Protein AF-A0A850R2B0-F1 (afdb_monomer_lite)

Sequence (128 aa):
MKTQNAKLINGYSNGIFVVTRPSEANTVYQDLHVTNSDGSIGASPIRNETGKVLLKGENTFDILTNHDFNKPAMARDNEGEWIQRGHWVEVVDGHTTLNQNWDWDQPLYTYNHNKDLTLKIDDGANLL

Structure (mmCIF, N/CA/C/O backbone):
data_AF-A0A850R2B0-F1
#
_entry.id   AF-A0A850R2B0-F1
#
loop_
_atom_site.group_PDB
_atom_site.id
_atom_site.type_symbol
_atom_site.label_atom_id
_atom_site.label_alt_id
_atom_site.label_comp_id
_atom_site.label_asym_id
_atom_site.label_entity_id
_atom_site.label_seq_id
_atom_site.pdbx_PDB_ins_code
_atom_site.Cartn_x
_atom_site.Cartn_y
_atom_site.Cartn_z
_atom_site.occupancy
_atom_site.B_iso_or_equiv
_atom_site.auth_seq_id
_atom_site.auth_comp_id
_atom_site.auth_asym_id
_atom_site.auth_atom_id
_atom_site.pdbx_PDB_model_num
ATOM 1 N N . MET A 1 1 ? -9.539 10.000 5.226 1.00 88.00 1 MET A N 1
ATOM 2 C CA . MET A 1 1 ? -9.807 9.991 3.764 1.00 88.00 1 MET A CA 1
ATOM 3 C C . MET A 1 1 ? -10.126 8.565 3.333 1.00 88.00 1 MET A C 1
ATOM 5 O O . MET A 1 1 ? -9.540 7.660 3.913 1.00 88.00 1 MET A O 1
ATOM 9 N N . LYS A 1 2 ? -11.032 8.352 2.369 1.00 94.19 2 LYS A N 1
ATOM 10 C CA . LYS A 1 2 ? -11.347 7.021 1.823 1.00 94.19 2 LYS A CA 1
ATOM 11 C C . LYS A 1 2 ? -11.210 7.026 0.299 1.00 94.19 2 LYS A C 1
ATOM 13 O O . LYS A 1 2 ? -11.811 7.883 -0.342 1.00 94.19 2 LYS A O 1
ATOM 18 N N . THR A 1 3 ? -10.488 6.051 -0.242 1.00 95.19 3 THR A N 1
ATOM 19 C CA . THR A 1 3 ? -10.380 5.776 -1.682 1.00 95.19 3 THR A CA 1
ATOM 20 C C . THR A 1 3 ? -10.884 4.361 -1.922 1.00 95.19 3 THR A C 1
ATOM 22 O O . THR A 1 3 ? -10.461 3.447 -1.215 1.00 95.19 3 THR A O 1
ATOM 25 N N . GLN A 1 4 ? -11.823 4.180 -2.856 1.00 97.50 4 GLN A N 1
ATOM 26 C CA . GLN A 1 4 ? -12.486 2.888 -3.033 1.00 97.50 4 GLN A CA 1
ATOM 27 C C . GLN A 1 4 ? -12.839 2.557 -4.486 1.00 97.50 4 GLN A C 1
ATOM 29 O O . GLN A 1 4 ? -13.168 3.476 -5.236 1.00 97.50 4 GLN A O 1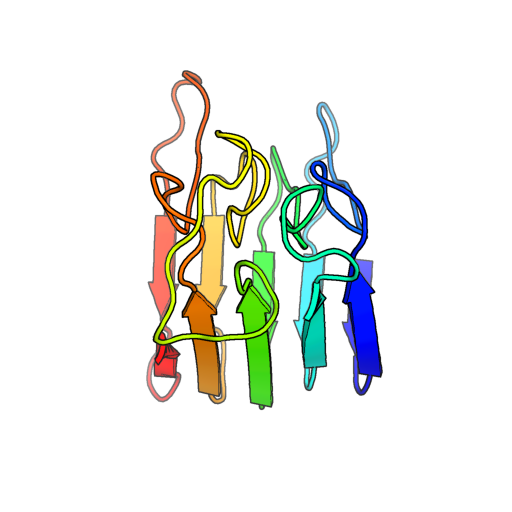
ATOM 34 N N . ASN A 1 5 ? -12.841 1.262 -4.832 1.00 98.19 5 ASN A N 1
ATOM 35 C CA . ASN A 1 5 ? -13.261 0.716 -6.131 1.00 98.19 5 ASN A CA 1
ATOM 36 C C . ASN A 1 5 ? -12.611 1.447 -7.317 1.00 98.19 5 ASN A C 1
ATOM 38 O O . ASN A 1 5 ? -13.291 2.032 -8.166 1.00 98.19 5 ASN A O 1
ATOM 42 N N . ALA A 1 6 ? -11.279 1.489 -7.323 1.00 96.62 6 ALA A N 1
ATOM 43 C CA . ALA A 1 6 ? -10.532 2.289 -8.282 1.00 96.62 6 ALA A CA 1
ATOM 44 C C . ALA A 1 6 ? -9.262 1.592 -8.766 1.00 96.62 6 ALA A C 1
ATOM 46 O O . ALA A 1 6 ? -8.600 0.864 -8.027 1.00 96.62 6 ALA A O 1
ATOM 47 N N . LYS A 1 7 ? -8.903 1.900 -10.015 1.00 96.94 7 LYS A N 1
ATOM 48 C CA . LYS A 1 7 ? -7.579 1.631 -10.569 1.00 96.94 7 LYS A CA 1
ATOM 49 C C . LYS A 1 7 ? -6.778 2.922 -10.577 1.00 96.94 7 LYS A C 1
ATOM 51 O O . LYS A 1 7 ? -7.257 3.923 -11.109 1.00 96.94 7 LYS A O 1
ATOM 56 N N . LEU A 1 8 ? -5.597 2.908 -9.976 1.00 93.69 8 LEU A N 1
ATOM 57 C CA . LEU A 1 8 ? -4.752 4.085 -9.814 1.00 93.69 8 LEU A CA 1
ATOM 58 C C . LEU A 1 8 ? -3.387 3.840 -10.446 1.00 93.69 8 LEU A C 1
ATOM 60 O O . LEU A 1 8 ? -2.797 2.781 -10.268 1.00 93.69 8 LEU A O 1
ATOM 64 N N . ILE A 1 9 ? -2.880 4.855 -11.137 1.00 91.50 9 ILE A N 1
ATOM 65 C CA . ILE A 1 9 ? -1.511 4.875 -11.643 1.00 91.50 9 ILE A CA 1
ATOM 66 C C . ILE A 1 9 ? -0.747 5.928 -10.832 1.00 91.50 9 ILE A C 1
ATOM 68 O O . ILE A 1 9 ? -1.144 7.094 -10.822 1.00 91.50 9 ILE A O 1
ATOM 72 N N . ASN A 1 10 ? 0.312 5.523 -10.130 1.00 88.06 10 ASN A N 1
ATOM 73 C CA . ASN A 1 10 ? 1.143 6.400 -9.307 1.00 88.06 10 ASN A CA 1
ATOM 74 C C . ASN A 1 10 ? 2.449 6.768 -10.019 1.00 88.06 10 ASN A C 1
ATOM 76 O O . ASN A 1 10 ? 3.232 5.880 -10.323 1.00 88.06 10 ASN A O 1
ATOM 80 N N . GLY A 1 11 ? 2.714 8.057 -10.218 1.00 86.19 11 GLY A N 1
ATOM 81 C CA . GLY A 1 11 ? 4.010 8.550 -10.710 1.00 86.19 11 GLY A CA 1
ATOM 82 C C . GLY A 1 11 ? 4.793 9.368 -9.690 1.00 86.19 11 GLY A C 1
ATOM 83 O O . GLY A 1 11 ? 5.678 10.136 -10.065 1.00 86.19 11 GLY A O 1
ATOM 84 N N . TYR A 1 12 ? 4.416 9.291 -8.412 1.00 86.06 12 TYR A N 1
ATOM 85 C CA . TYR A 1 12 ? 4.973 10.111 -7.346 1.00 86.06 12 TYR A CA 1
ATOM 86 C C . TYR A 1 12 ? 5.663 9.246 -6.293 1.00 86.06 12 TYR A C 1
ATOM 88 O O . TYR A 1 12 ? 5.095 8.283 -5.791 1.00 86.06 12 TYR A O 1
ATOM 96 N N . SER A 1 13 ? 6.863 9.651 -5.880 1.00 84.56 13 SER A N 1
ATOM 97 C CA . SER A 1 13 ? 7.639 8.987 -4.819 1.00 84.56 13 SER A CA 1
ATOM 98 C C . SER A 1 13 ? 7.152 9.307 -3.405 1.00 84.56 13 SER A C 1
A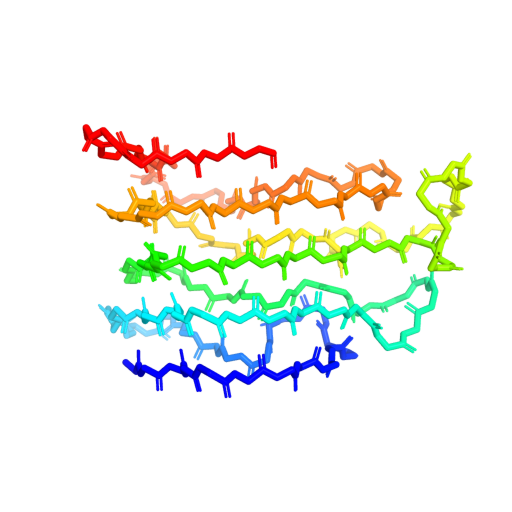TOM 100 O O . SER A 1 13 ? 7.677 8.783 -2.435 1.00 84.56 13 SER A O 1
ATOM 102 N N . ASN A 1 14 ? 6.166 10.197 -3.261 1.00 84.69 14 ASN A N 1
ATOM 103 C CA . ASN A 1 14 ? 5.677 10.673 -1.965 1.00 84.69 14 ASN A CA 1
ATOM 104 C C . ASN A 1 14 ? 4.229 10.267 -1.668 1.00 84.69 14 ASN A C 1
ATOM 106 O O . ASN A 1 14 ? 3.637 10.826 -0.748 1.00 84.69 14 ASN A O 1
ATOM 110 N N . GLY A 1 15 ? 3.658 9.324 -2.419 1.00 82.50 15 GLY A N 1
ATOM 111 C CA . GLY A 1 15 ? 2.255 8.937 -2.312 1.00 82.50 15 GLY A CA 1
ATOM 112 C C . GLY A 1 15 ? 1.324 9.740 -3.219 1.00 82.50 15 GLY A C 1
ATOM 113 O O . GLY A 1 15 ? 1.499 10.943 -3.407 1.00 82.50 15 GLY A O 1
ATOM 114 N N . ILE A 1 16 ? 0.277 9.078 -3.727 1.00 83.00 16 ILE A N 1
ATOM 115 C CA . ILE A 1 16 ? -0.860 9.745 -4.392 1.00 83.00 16 ILE A CA 1
ATOM 116 C C . ILE A 1 16 ? -1.642 10.559 -3.358 1.00 83.00 16 ILE A C 1
ATOM 118 O O . ILE A 1 16 ? -2.080 11.681 -3.612 1.00 83.00 16 ILE A O 1
ATOM 122 N N . PHE A 1 17 ? -1.813 9.975 -2.171 1.00 81.62 17 PHE A N 1
ATOM 123 C CA . PHE A 1 17 ? -2.485 10.605 -1.052 1.00 81.62 17 PHE A CA 1
ATOM 124 C C . PHE A 1 17 ? -1.534 10.703 0.127 1.00 81.62 17 PHE A C 1
ATOM 126 O O . PHE A 1 17 ? -1.003 9.697 0.607 1.00 81.62 17 PHE A O 1
ATOM 133 N N . VAL A 1 18 ? -1.343 11.935 0.588 1.00 89.44 18 VAL A N 1
ATOM 134 C CA . VAL A 1 18 ? -0.287 12.273 1.533 1.00 89.44 18 VAL A CA 1
ATOM 135 C C . VAL A 1 18 ? -0.893 12.803 2.819 1.00 89.44 18 VAL A C 1
ATOM 137 O O . VAL A 1 18 ? -1.591 13.817 2.824 1.00 89.44 18 VAL A O 1
ATOM 140 N N . VAL A 1 19 ? -0.588 12.130 3.925 1.00 90.62 19 VAL A N 1
ATOM 141 C CA . VAL A 1 19 ? -0.807 12.643 5.277 1.00 90.62 19 VAL A CA 1
ATOM 142 C C . VAL A 1 19 ? 0.557 12.909 5.899 1.00 90.62 19 VAL A C 1
ATOM 144 O O . VAL A 1 19 ? 1.310 11.983 6.202 1.00 90.62 19 VAL A O 1
ATOM 147 N N . THR A 1 20 ? 0.881 14.186 6.072 1.00 89.62 20 THR A N 1
ATOM 148 C CA . THR A 1 20 ? 2.097 14.644 6.752 1.00 89.62 20 THR A CA 1
ATOM 149 C C . THR A 1 20 ? 1.767 15.270 8.099 1.00 89.62 20 THR A C 1
ATOM 151 O O . THR A 1 20 ? 0.634 15.692 8.361 1.00 89.62 20 THR A O 1
ATOM 154 N N . ARG A 1 21 ? 2.785 15.401 8.950 1.00 87.25 21 ARG A N 1
ATOM 155 C CA . ARG A 1 21 ? 2.663 16.130 10.215 1.00 87.25 21 ARG A CA 1
ATOM 156 C C . ARG A 1 21 ? 2.130 17.562 10.022 1.00 87.25 21 ARG A C 1
ATOM 158 O O . ARG A 1 21 ? 2.452 18.202 9.020 1.00 87.25 21 ARG A O 1
ATOM 165 N N . PRO A 1 22 ? 1.355 18.085 10.993 1.00 90.12 22 PRO A N 1
ATOM 166 C CA . PRO A 1 22 ? 0.957 17.444 12.255 1.00 90.12 22 PRO A CA 1
ATOM 167 C C . PRO A 1 22 ? -0.344 16.615 12.166 1.00 90.12 22 PRO A C 1
ATOM 169 O O . PRO A 1 22 ? -0.900 16.261 13.197 1.00 90.12 22 PRO A O 1
ATOM 172 N N . SER A 1 23 ? -0.871 16.333 10.969 1.00 90.19 23 SER A N 1
ATOM 173 C CA . SER A 1 23 ? -2.177 15.675 10.811 1.00 90.19 23 SER A CA 1
ATOM 174 C C . SER A 1 23 ? -2.147 14.208 11.236 1.00 90.19 23 SER A C 1
ATOM 176 O O . SER A 1 23 ? -1.334 13.448 10.734 1.00 90.19 23 SER A O 1
ATOM 178 N N . GLU A 1 24 ? -3.080 13.760 12.072 1.00 91.00 24 GLU A N 1
ATOM 179 C CA . GLU A 1 24 ? -3.212 12.344 12.471 1.00 91.00 24 GLU A CA 1
ATOM 180 C C . GLU A 1 24 ? -4.328 11.621 11.698 1.00 91.00 24 GLU A C 1
ATOM 182 O O . GLU A 1 24 ? -4.928 10.655 12.166 1.00 91.00 24 GLU A O 1
ATOM 187 N N . ALA A 1 25 ? -4.660 12.118 10.503 1.00 93.44 25 ALA A N 1
ATOM 188 C CA . ALA A 1 25 ? -5.764 11.586 9.722 1.00 93.44 25 ALA A CA 1
ATOM 189 C C . ALA A 1 25 ? -5.508 10.141 9.263 1.00 93.44 25 ALA A C 1
ATOM 191 O O . ALA A 1 25 ? -4.520 9.833 8.593 1.00 93.44 25 ALA A O 1
ATOM 192 N N . ASN A 1 26 ? -6.473 9.268 9.539 1.00 95.06 26 ASN A N 1
ATOM 193 C CA . ASN A 1 26 ? -6.476 7.914 8.998 1.00 95.06 26 ASN A CA 1
ATOM 194 C C . ASN A 1 26 ? -6.875 7.916 7.513 1.00 95.06 26 ASN A C 1
ATOM 196 O O . ASN A 1 26 ? -7.745 8.683 7.063 1.00 95.06 26 ASN A O 1
ATOM 200 N N . THR A 1 27 ? -6.271 7.007 6.759 1.00 95.44 27 THR A N 1
ATOM 201 C CA . THR A 1 27 ? -6.592 6.723 5.361 1.00 95.44 27 THR A CA 1
ATOM 202 C C . THR A 1 27 ? -7.177 5.321 5.240 1.00 95.44 27 THR A C 1
ATOM 204 O O . THR A 1 27 ? -6.741 4.395 5.914 1.00 95.44 27 THR A O 1
ATOM 207 N N . VAL A 1 28 ? -8.209 5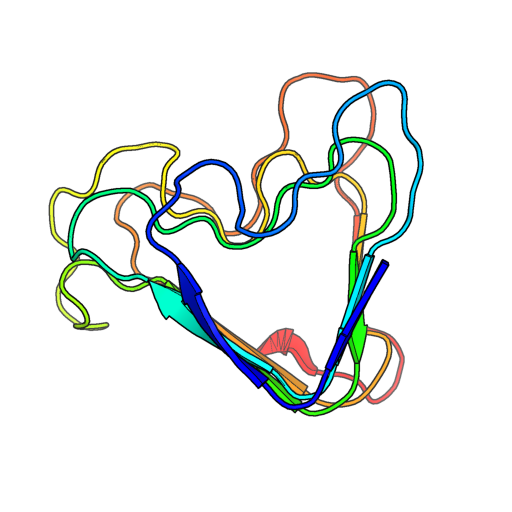.180 4.409 1.00 97.31 28 VAL A N 1
ATOM 208 C CA . VAL A 1 28 ? -8.852 3.900 4.103 1.00 97.31 28 VAL A CA 1
ATOM 209 C C . VAL A 1 28 ? -8.732 3.651 2.609 1.00 97.31 28 VAL A C 1
ATOM 211 O O . VAL A 1 28 ? -9.180 4.480 1.814 1.00 97.31 28 VAL A O 1
ATOM 214 N N . TYR A 1 29 ? -8.163 2.511 2.250 1.00 97.31 29 TYR A N 1
ATOM 215 C CA . TYR A 1 29 ? -8.018 2.033 0.882 1.00 97.31 29 TYR A CA 1
ATOM 216 C C . TYR A 1 29 ? -8.821 0.745 0.753 1.00 97.31 29 TYR A C 1
ATOM 218 O O . TYR A 1 29 ? -8.649 -0.168 1.561 1.00 97.31 29 TYR A O 1
ATOM 226 N N . GLN A 1 30 ? -9.761 0.723 -0.188 1.00 98.50 30 GLN A N 1
ATOM 227 C CA . GLN A 1 30 ? -10.694 -0.384 -0.319 1.00 98.50 30 GLN A CA 1
ATOM 228 C C . GLN A 1 30 ? -10.906 -0.788 -1.776 1.00 98.50 30 GLN A C 1
ATOM 230 O O . GLN A 1 30 ? -11.270 0.054 -2.590 1.00 98.50 30 GLN A O 1
ATOM 235 N N . ASP A 1 31 ? -10.789 -2.073 -2.090 1.00 98.56 31 ASP A N 1
ATOM 236 C CA . ASP A 1 31 ? -11.070 -2.593 -3.434 1.00 98.56 31 ASP A CA 1
ATOM 237 C C . ASP A 1 31 ? -10.258 -1.849 -4.521 1.00 98.56 31 ASP A C 1
ATOM 239 O O . ASP A 1 31 ? -10.815 -1.286 -5.472 1.00 98.56 31 ASP A O 1
ATOM 243 N N . LEU A 1 32 ? -8.940 -1.727 -4.315 1.00 97.75 32 LEU A N 1
ATOM 244 C CA . LEU A 1 32 ? -8.047 -0.943 -5.174 1.00 97.75 32 LEU A CA 1
ATOM 245 C C . LEU A 1 32 ? -7.089 -1.799 -5.991 1.00 97.75 32 LEU A C 1
ATOM 247 O O . LEU A 1 32 ? -6.550 -2.784 -5.508 1.00 97.75 32 LEU A O 1
ATOM 251 N N . HIS A 1 33 ? -6.762 -1.330 -7.191 1.00 97.69 33 HIS A N 1
ATOM 252 C CA . HIS A 1 33 ? -5.603 -1.809 -7.942 1.00 97.69 33 HIS A CA 1
ATOM 253 C C . HIS A 1 33 ? -4.689 -0.629 -8.260 1.00 97.69 33 HIS A C 1
ATOM 255 O O . HIS A 1 33 ? -5.099 0.305 -8.949 1.00 97.69 33 HIS A O 1
ATOM 261 N N . VAL A 1 34 ? -3.469 -0.637 -7.733 1.00 94.50 34 VAL A N 1
ATOM 262 C CA . VAL A 1 34 ? -2.495 0.444 -7.900 1.00 94.50 34 VAL A CA 1
ATOM 263 C C . VAL A 1 34 ? -1.283 -0.067 -8.660 1.00 94.50 34 VAL A C 1
ATOM 265 O O . VAL A 1 34 ? -0.735 -1.096 -8.288 1.00 94.50 34 VAL A O 1
ATOM 268 N N . THR A 1 35 ? -0.843 0.669 -9.677 1.00 92.56 35 THR A N 1
ATOM 269 C CA . THR A 1 35 ? 0.402 0.408 -10.414 1.00 92.56 35 THR A CA 1
ATOM 270 C C . THR A 1 35 ? 1.263 1.670 -10.432 1.00 92.56 35 THR A C 1
ATOM 272 O O . THR A 1 35 ? 0.722 2.776 -10.469 1.00 92.56 35 THR A O 1
ATOM 275 N N . ASN A 1 36 ? 2.589 1.567 -10.464 1.00 88.94 36 ASN A N 1
ATOM 276 C CA . ASN A 1 36 ? 3.441 2.729 -10.760 1.00 88.94 36 ASN A CA 1
ATOM 277 C C . ASN A 1 36 ? 3.317 3.177 -12.236 1.00 88.94 36 ASN A C 1
ATOM 279 O O . ASN A 1 36 ? 2.831 2.418 -13.074 1.00 88.94 36 ASN A O 1
ATOM 283 N N . SER A 1 37 ? 3.694 4.422 -12.557 1.00 82.69 37 SER A N 1
ATOM 284 C CA . SER A 1 37 ? 3.561 5.029 -13.894 1.00 82.69 37 SER A CA 1
ATOM 285 C C . SER A 1 37 ? 4.827 4.946 -14.741 1.00 82.69 37 SER A C 1
ATOM 287 O O . SER A 1 37 ? 4.734 4.914 -15.963 1.00 82.69 37 SER A O 1
ATOM 289 N N . ASP A 1 38 ? 5.993 5.001 -14.095 1.00 72.81 38 ASP A N 1
ATOM 290 C CA . ASP A 1 38 ? 7.314 4.931 -14.720 1.00 72.81 38 ASP A CA 1
ATOM 291 C C . ASP A 1 38 ? 8.083 3.749 -14.122 1.00 72.81 38 ASP A C 1
ATOM 293 O O . ASP A 1 38 ? 7.896 3.384 -12.962 1.00 72.81 38 ASP A O 1
ATOM 297 N N . GLY A 1 39 ? 8.952 3.146 -14.923 1.00 72.06 39 GLY A N 1
ATOM 298 C CA . GLY A 1 39 ? 9.710 1.959 -14.582 1.00 72.06 39 GLY A CA 1
ATOM 299 C C . GLY A 1 39 ? 10.852 2.180 -13.595 1.00 72.06 39 GLY A C 1
ATOM 300 O O . GLY A 1 39 ? 11.392 1.190 -13.119 1.00 72.06 39 GLY A O 1
ATOM 301 N N . SER A 1 40 ? 11.262 3.418 -13.300 1.00 75.44 40 SER A N 1
ATOM 302 C CA . SER A 1 40 ? 12.476 3.654 -12.491 1.00 75.44 40 SER A CA 1
ATOM 303 C C . SER A 1 40 ? 12.392 4.768 -11.448 1.00 75.44 40 SER A C 1
ATOM 305 O O . SER A 1 40 ? 13.334 4.922 -10.667 1.00 75.44 40 SER A O 1
ATOM 307 N N . ILE A 1 41 ? 11.291 5.524 -11.409 1.00 77.19 41 ILE A N 1
ATOM 308 C CA . ILE A 1 41 ? 11.066 6.613 -10.449 1.00 77.19 41 ILE A CA 1
ATOM 309 C C . ILE A 1 41 ? 9.617 6.625 -9.967 1.00 77.19 41 ILE A C 1
ATOM 311 O O . ILE A 1 41 ? 8.713 6.202 -10.686 1.00 77.19 41 ILE A O 1
ATOM 315 N N . GLY A 1 42 ? 9.407 7.177 -8.773 1.00 77.19 42 GLY A N 1
ATOM 316 C CA . GLY A 1 42 ? 8.088 7.593 -8.300 1.00 77.19 42 GLY A CA 1
ATOM 317 C C . GLY A 1 42 ? 7.017 6.503 -8.270 1.00 77.19 42 GLY A C 1
ATOM 318 O O . GLY A 1 42 ? 5.998 6.616 -8.948 1.00 77.19 42 GLY A O 1
ATOM 319 N N . ALA A 1 43 ? 7.220 5.481 -7.450 1.00 86.62 43 ALA A N 1
ATOM 320 C CA . ALA A 1 43 ? 6.338 4.334 -7.322 1.00 86.62 43 ALA A CA 1
ATOM 321 C C . ALA A 1 43 ? 5.652 4.204 -5.952 1.00 86.62 43 ALA A C 1
ATOM 323 O O . ALA A 1 43 ? 4.619 3.539 -5.900 1.00 86.62 43 ALA A O 1
ATOM 324 N N . SER A 1 44 ? 6.095 4.900 -4.895 1.00 89.94 44 SER A N 1
ATOM 325 C CA . SER A 1 44 ? 5.506 4.807 -3.545 1.00 89.94 44 SER A CA 1
ATOM 326 C C . SER A 1 44 ? 4.062 5.338 -3.474 1.00 89.94 44 SER A C 1
ATOM 328 O O . SER A 1 44 ? 3.863 6.556 -3.503 1.00 89.94 44 SER A O 1
ATOM 330 N N . PRO A 1 45 ? 3.017 4.489 -3.378 1.00 91.50 45 PRO A N 1
ATOM 331 C CA . PRO A 1 45 ? 1.631 4.915 -3.585 1.00 91.50 45 PRO A CA 1
ATOM 332 C C . PRO A 1 45 ? 1.000 5.600 -2.368 1.00 91.50 45 PRO A C 1
ATOM 334 O O . PRO A 1 45 ? 0.057 6.384 -2.525 1.00 91.50 45 PRO A O 1
ATOM 337 N N . ILE A 1 46 ? 1.499 5.334 -1.158 1.00 93.00 46 ILE A N 1
ATOM 338 C CA . ILE A 1 46 ? 0.891 5.795 0.093 1.00 93.00 46 ILE A CA 1
ATOM 339 C C . ILE A 1 46 ? 1.942 6.480 0.963 1.00 93.00 46 ILE A C 1
ATOM 341 O O . ILE A 1 46 ? 2.986 5.901 1.244 1.00 93.00 46 ILE A O 1
ATOM 345 N N . ARG A 1 47 ? 1.619 7.671 1.486 1.00 92.19 47 ARG A N 1
ATOM 346 C CA . ARG A 1 47 ? 2.380 8.308 2.568 1.00 92.19 47 ARG A CA 1
ATOM 347 C C . ARG A 1 47 ? 1.466 8.691 3.722 1.00 92.19 47 ARG A C 1
ATOM 349 O O . ARG A 1 47 ? 0.534 9.476 3.544 1.00 92.19 47 ARG A O 1
ATOM 356 N N . ASN A 1 48 ? 1.742 8.164 4.914 1.00 90.94 48 ASN A N 1
ATOM 357 C CA . ASN A 1 48 ? 1.016 8.541 6.128 1.00 90.94 48 ASN A CA 1
ATOM 358 C C . ASN A 1 48 ? 1.930 8.561 7.359 1.00 90.94 48 ASN A C 1
ATOM 360 O O . ASN A 1 48 ? 2.200 7.530 7.961 1.00 90.94 48 ASN A O 1
ATOM 364 N N . GLU A 1 49 ? 2.383 9.750 7.754 1.00 89.88 49 GLU A N 1
ATOM 365 C CA . GLU A 1 49 ? 3.391 9.916 8.811 1.00 89.88 49 GLU A CA 1
ATOM 366 C C . GLU A 1 49 ? 2.878 9.662 10.232 1.00 89.88 49 GLU A C 1
ATOM 368 O O . GLU A 1 49 ? 3.664 9.413 11.150 1.00 89.88 49 GLU A O 1
ATOM 373 N N . THR A 1 50 ? 1.572 9.803 10.445 1.00 88.56 50 THR A N 1
ATOM 374 C CA . THR A 1 50 ? 1.029 10.070 11.788 1.00 88.56 50 THR A CA 1
ATOM 375 C C . THR A 1 50 ? -0.364 9.520 12.034 1.00 88.56 50 THR A C 1
ATOM 377 O O . THR A 1 50 ? -0.705 9.323 13.196 1.00 88.56 50 THR A O 1
ATOM 380 N N . GLY A 1 51 ? -1.134 9.191 10.996 1.00 91.19 51 GLY A N 1
ATOM 381 C CA . GLY A 1 51 ? -2.369 8.410 11.093 1.00 91.19 51 GLY A CA 1
ATOM 382 C C . GLY A 1 51 ? -2.190 6.949 10.660 1.00 91.19 51 GLY A C 1
ATOM 383 O O . GLY A 1 51 ? -1.108 6.511 10.269 1.00 91.19 51 GLY A O 1
ATOM 384 N N . LYS A 1 52 ? -3.277 6.183 10.728 1.00 94.06 52 LYS A N 1
ATOM 385 C CA . LYS A 1 52 ? -3.327 4.781 10.300 1.00 94.06 52 LYS A CA 1
ATOM 386 C C . LYS A 1 52 ? -3.614 4.655 8.808 1.00 94.06 52 LYS A C 1
ATOM 388 O O . LYS A 1 52 ? -4.460 5.379 8.277 1.00 94.06 52 LYS A O 1
ATOM 393 N N . VAL A 1 53 ? -2.984 3.676 8.170 1.00 95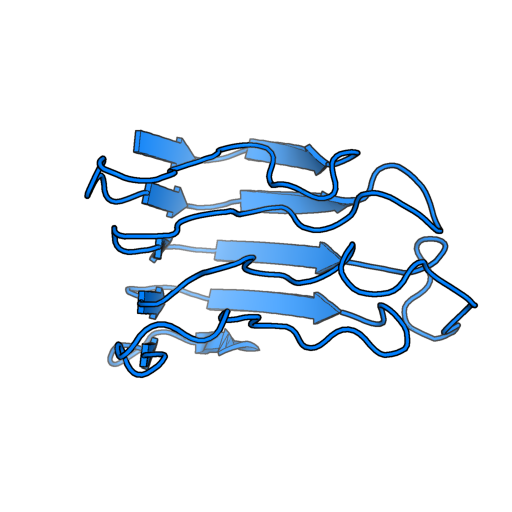.38 53 VAL A N 1
ATOM 394 C CA . VAL A 1 53 ? -3.357 3.155 6.851 1.00 95.38 53 VAL A CA 1
ATOM 395 C C . VAL A 1 53 ? -4.210 1.908 7.058 1.00 95.38 53 VAL A C 1
ATOM 397 O O . VAL A 1 53 ? -3.728 0.919 7.601 1.00 95.38 53 VAL A O 1
ATOM 400 N N . LEU A 1 54 ? -5.478 1.965 6.655 1.00 97.75 54 LEU A N 1
ATOM 401 C CA . LEU A 1 54 ? -6.432 0.864 6.784 1.00 97.75 54 LEU A CA 1
ATOM 402 C C . LEU A 1 54 ? -6.752 0.294 5.400 1.00 97.75 54 LEU A C 1
ATOM 404 O O . LEU A 1 54 ? -7.217 1.025 4.524 1.00 97.75 54 LEU A O 1
ATOM 408 N N . LEU A 1 55 ? -6.525 -1.001 5.223 1.00 98.00 55 LEU A N 1
ATOM 409 C CA . LEU A 1 55 ? -6.730 -1.736 3.978 1.00 98.00 55 LEU A CA 1
ATOM 410 C C . LEU A 1 55 ? -7.938 -2.658 4.146 1.00 98.00 55 LEU A C 1
ATOM 412 O O . LEU A 1 55 ? -8.051 -3.341 5.165 1.00 98.00 55 LEU A O 1
ATOM 416 N N . LYS A 1 56 ? -8.863 -2.617 3.186 1.00 98.62 56 LYS A N 1
ATOM 417 C CA . LYS A 1 56 ? -10.141 -3.343 3.230 1.00 98.62 56 LYS A CA 1
ATOM 418 C C . LYS A 1 56 ? -10.495 -3.957 1.885 1.00 98.62 56 LYS A C 1
ATOM 420 O O . LYS A 1 56 ? -10.187 -3.363 0.854 1.00 98.62 56 LYS A O 1
ATOM 425 N N . GLY A 1 57 ? -11.211 -5.068 1.883 1.00 98.44 57 GLY A N 1
ATOM 426 C CA . GLY A 1 57 ? -11.630 -5.760 0.672 1.00 98.44 57 GLY A CA 1
ATOM 427 C C . GLY A 1 57 ? -10.436 -6.247 -0.145 1.00 98.44 57 GLY A C 1
ATOM 428 O O . GLY A 1 57 ? -9.433 -6.680 0.415 1.00 98.44 57 GLY A O 1
ATOM 429 N N . GLU A 1 58 ? -10.544 -6.168 -1.469 1.00 98.50 58 GLU A N 1
ATOM 430 C CA . GLU A 1 58 ? -9.561 -6.747 -2.392 1.00 98.50 58 GLU A CA 1
ATOM 431 C C . GLU A 1 58 ? -8.618 -5.673 -2.946 1.00 98.50 58 GLU A C 1
ATOM 433 O O . GLU A 1 58 ? -8.962 -4.932 -3.866 1.00 98.50 58 GLU A O 1
ATOM 438 N N . ASN A 1 59 ? -7.413 -5.569 -2.385 1.00 98.38 59 ASN A N 1
ATOM 439 C CA . ASN A 1 59 ? -6.409 -4.605 -2.826 1.00 98.38 59 ASN A CA 1
ATOM 440 C C . ASN A 1 59 ? -5.242 -5.292 -3.537 1.00 98.38 59 ASN A C 1
ATOM 442 O O . ASN A 1 59 ? -4.761 -6.340 -3.116 1.00 98.38 59 ASN A O 1
ATOM 446 N N . THR A 1 60 ? -4.721 -4.660 -4.579 1.00 98.00 60 THR A N 1
ATOM 447 C CA . THR A 1 60 ? -3.491 -5.063 -5.262 1.00 98.00 60 THR A CA 1
ATOM 448 C C . THR A 1 60 ? -2.610 -3.841 -5.464 1.00 98.00 60 THR A C 1
ATOM 450 O O . THR A 1 60 ? -3.055 -2.836 -6.022 1.00 98.00 60 THR A O 1
ATOM 453 N N . PHE A 1 61 ? -1.363 -3.925 -5.015 1.00 95.44 61 PHE A N 1
ATOM 454 C CA . PHE A 1 61 ? -0.340 -2.907 -5.220 1.00 95.44 61 PHE A CA 1
ATOM 455 C C . PHE A 1 61 ? 0.799 -3.516 -6.032 1.00 95.44 61 PHE A C 1
ATOM 457 O O . PHE A 1 61 ? 1.537 -4.357 -5.531 1.00 95.44 61 PHE A O 1
ATOM 464 N N . ASP A 1 62 ? 0.935 -3.074 -7.276 1.00 93.44 62 ASP A N 1
ATOM 465 C CA . ASP A 1 62 ? 2.021 -3.439 -8.176 1.00 93.44 62 ASP A CA 1
ATOM 466 C C . ASP A 1 62 ? 3.045 -2.303 -8.194 1.00 93.44 62 ASP A C 1
ATOM 468 O O . ASP A 1 62 ? 2.850 -1.260 -8.823 1.00 93.44 62 ASP A O 1
ATOM 472 N N . ILE A 1 63 ? 4.139 -2.504 -7.471 1.00 91.50 63 ILE A N 1
ATOM 473 C CA . ILE A 1 63 ? 5.230 -1.544 -7.319 1.00 91.50 63 ILE A CA 1
ATOM 474 C C . ILE A 1 63 ? 6.454 -2.145 -7.993 1.00 91.50 63 ILE A C 1
ATOM 476 O O . ILE A 1 63 ? 7.304 -2.792 -7.373 1.00 91.50 63 ILE A O 1
ATOM 480 N N . LEU A 1 64 ? 6.467 -2.007 -9.316 1.00 89.12 64 LEU A N 1
ATOM 481 C CA . LEU A 1 64 ? 7.302 -2.811 -10.188 1.00 89.12 64 LEU A CA 1
ATOM 482 C C . LEU A 1 64 ? 8.292 -1.964 -10.970 1.00 89.12 64 LEU A C 1
ATOM 484 O O . LEU A 1 64 ? 7.907 -1.127 -11.795 1.00 89.12 64 LEU A O 1
ATOM 488 N N . THR A 1 65 ? 9.575 -2.259 -10.797 1.00 85.25 65 THR A N 1
ATOM 489 C CA . THR A 1 65 ? 10.622 -1.697 -11.642 1.00 85.25 65 THR A CA 1
ATOM 490 C C . THR A 1 65 ? 10.401 -2.165 -13.080 1.00 85.25 65 THR A C 1
ATOM 492 O O . THR A 1 65 ? 10.268 -3.355 -13.354 1.00 85.25 65 THR A O 1
ATOM 495 N N . ASN A 1 66 ? 10.326 -1.223 -14.018 1.00 80.75 66 ASN A N 1
ATOM 496 C CA . ASN A 1 66 ? 10.017 -1.446 -15.436 1.00 80.75 66 ASN A CA 1
ATOM 497 C C . ASN A 1 66 ? 8.742 -2.261 -15.712 1.00 80.75 66 ASN A C 1
ATOM 499 O O . ASN A 1 66 ? 8.624 -2.843 -16.789 1.00 80.75 66 ASN A O 1
ATOM 503 N N . HIS A 1 67 ? 7.796 -2.301 -14.769 1.00 83.56 67 HIS A N 1
ATOM 504 C CA . HIS A 1 67 ? 6.574 -3.108 -14.869 1.00 83.56 67 HIS A CA 1
ATOM 505 C C . HIS A 1 67 ? 6.826 -4.613 -15.078 1.00 83.56 67 HIS A C 1
ATOM 507 O O . HIS A 1 67 ? 5.974 -5.314 -15.621 1.00 83.56 67 HIS A O 1
ATOM 513 N N . ASP A 1 68 ? 7.985 -5.118 -14.652 1.00 80.81 68 ASP A N 1
ATOM 514 C CA . ASP A 1 68 ? 8.356 -6.526 -14.787 1.00 80.81 68 ASP A CA 1
ATOM 515 C C . ASP A 1 68 ? 8.851 -7.058 -13.448 1.00 80.81 68 ASP A C 1
ATOM 517 O O . ASP A 1 68 ? 9.974 -6.767 -13.046 1.00 80.81 68 ASP A O 1
ATOM 521 N N . PHE A 1 69 ? 8.030 -7.881 -12.787 1.00 83.12 69 PHE A N 1
ATOM 522 C CA . PHE A 1 69 ? 8.336 -8.480 -11.484 1.00 83.12 69 PHE A CA 1
ATOM 523 C C . PHE A 1 69 ? 9.639 -9.297 -11.482 1.00 83.12 69 PHE A C 1
ATOM 525 O O . PHE A 1 69 ? 10.348 -9.340 -10.477 1.00 83.12 69 PHE A O 1
ATOM 532 N N . ASN A 1 70 ? 10.008 -9.901 -12.613 1.00 82.94 70 ASN A N 1
ATOM 533 C CA . ASN A 1 70 ? 11.180 -10.774 -12.705 1.00 82.94 70 ASN A CA 1
ATOM 534 C C . ASN A 1 70 ? 12.473 -10.017 -13.020 1.00 82.94 70 ASN A C 1
ATOM 536 O O . ASN A 1 70 ? 13.545 -10.625 -13.064 1.00 82.94 70 ASN A O 1
ATOM 540 N N . LYS A 1 71 ? 12.390 -8.706 -13.262 1.00 73.44 71 LYS A N 1
ATOM 541 C CA . LYS A 1 71 ? 13.526 -7.891 -13.675 1.00 73.44 71 LYS A CA 1
ATOM 542 C C . LYS A 1 71 ? 13.739 -6.723 -12.711 1.00 73.44 71 LYS A C 1
ATOM 544 O O . LYS A 1 71 ? 13.348 -5.598 -13.031 1.00 73.44 71 LYS A O 1
ATOM 549 N N . PRO A 1 72 ? 14.411 -6.954 -11.566 1.00 65.75 72 PRO A N 1
ATOM 550 C CA . PRO A 1 72 ? 14.919 -5.843 -10.774 1.00 65.75 72 PRO A CA 1
ATOM 551 C C . PRO A 1 72 ? 15.848 -5.018 -11.675 1.00 65.75 72 PRO A C 1
ATOM 553 O O . PRO A 1 72 ? 16.763 -5.550 -12.309 1.00 65.75 72 PRO A O 1
ATOM 556 N N . ALA A 1 73 ? 15.563 -3.729 -11.814 1.00 65.44 73 ALA A N 1
ATOM 557 C CA . ALA A 1 73 ? 16.463 -2.789 -12.471 1.00 65.44 73 ALA A CA 1
ATOM 558 C C . ALA A 1 73 ? 16.933 -1.755 -11.452 1.00 65.44 73 ALA A C 1
ATOM 560 O O . ALA A 1 73 ? 16.452 -1.750 -10.328 1.00 65.44 73 ALA A O 1
ATOM 561 N N . MET A 1 74 ? 17.856 -0.881 -11.854 1.00 72.25 74 MET A N 1
ATOM 562 C CA . MET A 1 74 ? 18.380 0.187 -10.997 1.00 72.25 74 MET A CA 1
ATOM 563 C C . MET A 1 74 ? 17.326 1.284 -10.808 1.00 72.25 74 MET A C 1
ATOM 565 O O . MET A 1 74 ? 17.391 2.342 -11.439 1.00 72.25 74 MET A O 1
ATOM 569 N N . ALA A 1 75 ? 16.312 0.988 -10.002 1.00 76.94 75 ALA A N 1
ATOM 570 C CA . ALA A 1 75 ? 15.320 1.954 -9.579 1.00 76.94 75 ALA A CA 1
ATOM 571 C C . ALA A 1 75 ? 15.956 2.954 -8.606 1.00 76.94 75 ALA A C 1
ATOM 573 O O . ALA A 1 75 ? 16.981 2.673 -7.979 1.00 76.94 75 ALA A O 1
ATOM 574 N N . ARG A 1 76 ? 15.373 4.149 -8.489 1.00 76.94 76 ARG A N 1
ATOM 575 C CA . ARG A 1 76 ? 15.823 5.093 -7.465 1.00 76.94 76 ARG A CA 1
ATOM 576 C C . ARG A 1 76 ? 15.459 4.583 -6.075 1.00 76.94 76 ARG A C 1
ATOM 578 O O . ARG A 1 76 ? 14.311 4.214 -5.844 1.00 76.94 76 ARG A O 1
ATOM 585 N N . ASP A 1 77 ? 16.455 4.621 -5.196 1.00 75.06 77 ASP A N 1
ATOM 586 C CA . ASP A 1 77 ? 16.334 4.326 -3.769 1.00 75.06 77 ASP A CA 1
ATOM 587 C C . ASP A 1 77 ? 15.384 5.323 -3.076 1.00 75.06 77 ASP A C 1
ATOM 589 O O . ASP A 1 77 ? 15.457 6.534 -3.317 1.00 75.06 77 ASP A O 1
ATOM 593 N N . ASN A 1 78 ? 14.538 4.808 -2.186 1.00 74.06 78 ASN A N 1
ATOM 594 C CA . ASN A 1 78 ? 13.470 5.490 -1.444 1.00 74.06 78 ASN A CA 1
ATOM 595 C C . ASN A 1 78 ? 12.377 6.134 -2.320 1.00 74.06 78 ASN A C 1
ATOM 597 O O . ASN A 1 78 ? 11.886 7.235 -2.029 1.00 74.06 78 ASN A O 1
ATOM 601 N N . GLU A 1 79 ? 12.017 5.479 -3.424 1.00 84.25 79 GLU A N 1
ATOM 602 C CA . GLU A 1 79 ? 10.960 5.936 -4.331 1.00 84.25 79 GLU A CA 1
ATOM 603 C C . GLU A 1 79 ? 9.925 4.864 -4.696 1.00 84.25 79 GLU A C 1
ATOM 605 O O . GLU A 1 79 ? 8.990 5.182 -5.431 1.00 84.25 79 GLU A O 1
ATOM 610 N N . GLY A 1 80 ? 10.042 3.632 -4.205 1.00 88.56 80 GLY A N 1
ATOM 611 C CA . GLY A 1 80 ? 9.117 2.532 -4.471 1.00 88.56 80 GLY A CA 1
ATOM 612 C C . GLY A 1 80 ? 8.756 1.723 -3.238 1.00 88.56 80 GLY A C 1
ATOM 613 O O . GLY A 1 80 ? 8.570 0.510 -3.310 1.00 88.56 80 GLY A O 1
ATOM 614 N N . GLU A 1 81 ? 8.613 2.382 -2.096 1.00 90.38 81 GLU A N 1
ATOM 615 C CA . GLU A 1 81 ? 8.056 1.747 -0.910 1.00 90.38 81 GLU A CA 1
ATOM 616 C C . GLU A 1 81 ? 6.538 1.702 -1.005 1.00 90.38 81 GLU A C 1
ATOM 618 O O . GLU A 1 81 ? 5.884 2.704 -1.290 1.00 90.38 81 GLU A O 1
ATOM 623 N N . TRP A 1 82 ? 5.941 0.561 -0.682 1.00 92.38 82 TRP A N 1
ATOM 624 C CA . TRP A 1 82 ? 4.491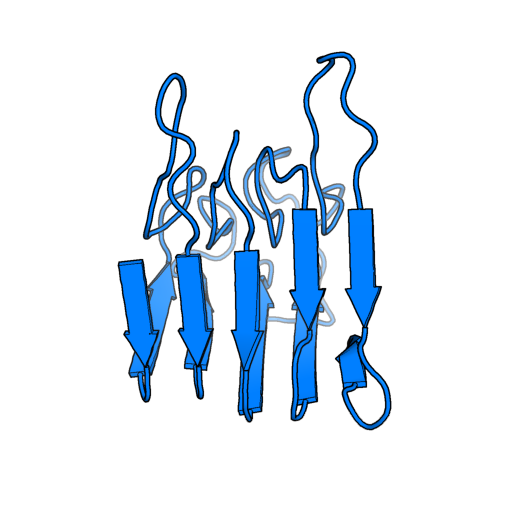 0.457 -0.579 1.00 92.38 82 TRP A CA 1
ATOM 625 C C . TRP A 1 82 ? 3.883 1.509 0.345 1.00 92.38 82 TRP A C 1
ATOM 627 O O . TRP A 1 82 ? 2.938 2.205 -0.044 1.00 92.38 82 TRP A O 1
ATOM 637 N N . ILE A 1 83 ? 4.463 1.674 1.533 1.00 91.25 83 ILE A N 1
ATOM 638 C CA . ILE A 1 83 ? 4.063 2.704 2.485 1.00 91.25 83 ILE A CA 1
ATOM 639 C C . ILE A 1 83 ? 5.279 3.537 2.875 1.00 91.25 83 ILE A C 1
ATOM 641 O O . ILE A 1 83 ? 6.186 3.077 3.573 1.00 91.25 83 ILE A O 1
ATOM 645 N N . GLN A 1 84 ? 5.240 4.811 2.504 1.00 89.00 84 GLN A N 1
ATOM 646 C CA . GLN A 1 84 ? 6.264 5.774 2.858 1.00 89.00 84 GLN A CA 1
ATOM 647 C C . GLN A 1 84 ? 5.939 6.468 4.184 1.00 89.00 84 GLN A C 1
ATOM 649 O O . GLN A 1 84 ? 4.862 7.041 4.383 1.00 89.00 84 GLN A O 1
ATOM 654 N N . ARG A 1 85 ? 6.903 6.445 5.106 1.00 86.25 85 ARG A N 1
ATOM 655 C CA . ARG A 1 85 ? 6.830 7.048 6.448 1.00 86.25 85 ARG A CA 1
ATOM 656 C C . ARG A 1 85 ? 5.637 6.571 7.290 1.00 86.25 85 ARG A C 1
ATOM 658 O O . ARG A 1 85 ? 5.266 7.254 8.236 1.00 86.25 85 ARG A O 1
ATOM 665 N N . GLY A 1 86 ? 5.062 5.412 6.967 1.00 82.44 86 GLY A N 1
ATOM 666 C CA . GLY A 1 86 ? 3.960 4.796 7.708 1.00 82.44 86 GLY A CA 1
ATOM 667 C C . GLY A 1 86 ? 4.377 4.393 9.114 1.00 82.44 86 GLY A C 1
ATOM 668 O O . GLY A 1 86 ? 5.465 3.872 9.283 1.00 82.44 86 GLY A O 1
ATOM 669 N N . HIS A 1 87 ? 3.528 4.573 10.124 1.00 87.19 87 HIS A N 1
ATOM 670 C CA . HIS A 1 87 ? 3.783 3.989 11.454 1.00 87.19 87 HIS A CA 1
ATOM 671 C C . HIS A 1 87 ? 2.734 2.940 11.850 1.00 87.19 87 HIS A C 1
ATOM 673 O O . HIS A 1 87 ? 2.973 2.134 12.743 1.00 87.19 87 HIS A O 1
ATOM 679 N N . TRP A 1 88 ? 1.583 2.919 11.172 1.00 92.56 88 TRP A N 1
ATOM 680 C CA . TRP A 1 88 ? 0.537 1.930 11.396 1.00 92.56 88 TRP A CA 1
ATOM 681 C C . TRP A 1 88 ? -0.132 1.554 10.079 1.00 92.56 88 TRP A C 1
ATOM 683 O O . TRP A 1 88 ? -0.762 2.395 9.432 1.00 92.56 88 TRP A O 1
ATOM 693 N N . VAL A 1 89 ? -0.029 0.2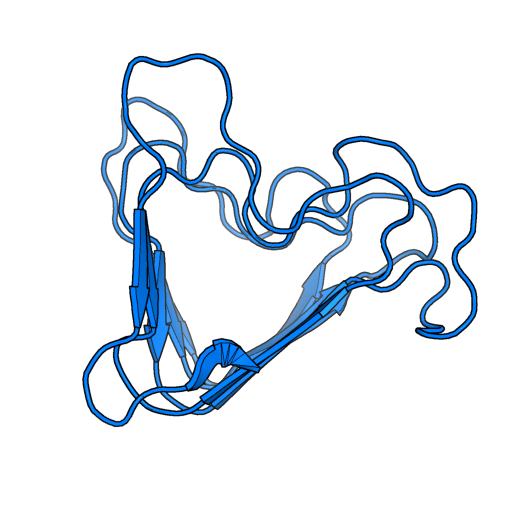81 9.723 1.00 94.31 89 VAL A N 1
ATOM 694 C CA . VAL A 1 89 ? -0.679 -0.341 8.571 1.00 94.31 89 VAL A CA 1
ATOM 695 C C . VAL A 1 89 ? -1.501 -1.513 9.084 1.00 94.31 89 VAL A C 1
ATOM 697 O O . VAL A 1 89 ? -1.002 -2.343 9.841 1.00 94.31 89 VAL A O 1
ATOM 700 N N . GLU A 1 90 ? -2.769 -1.568 8.700 1.00 97.31 90 GLU A N 1
ATOM 701 C CA . GLU A 1 90 ? -3.704 -2.588 9.167 1.00 97.31 90 GLU A CA 1
ATOM 702 C C . GLU A 1 90 ? -4.508 -3.128 7.990 1.00 97.31 90 GLU A C 1
ATOM 704 O O . GLU A 1 90 ? -5.241 -2.378 7.340 1.00 97.31 90 GLU A O 1
ATOM 709 N N . VAL A 1 91 ? -4.361 -4.424 7.718 1.00 98.12 91 VAL A N 1
ATOM 710 C CA . VAL A 1 91 ? -5.250 -5.164 6.821 1.00 98.12 91 VAL A CA 1
ATOM 711 C C . VAL A 1 91 ? -6.438 -5.619 7.654 1.00 98.12 91 VAL A C 1
ATOM 713 O O . VAL A 1 91 ? -6.320 -6.530 8.469 1.00 98.12 91 VAL A O 1
ATOM 716 N N . VAL A 1 92 ? -7.552 -4.907 7.506 1.00 98.62 92 VAL A N 1
ATOM 717 C CA . VAL A 1 92 ? -8.726 -5.028 8.381 1.00 98.62 92 VAL A CA 1
ATOM 718 C C . VAL A 1 92 ? -9.634 -6.175 7.939 1.00 98.62 92 VAL A C 1
ATOM 720 O O . VAL A 1 92 ? -10.210 -6.861 8.774 1.00 98.62 92 VAL A O 1
ATOM 723 N N . ASP A 1 93 ? -9.802 -6.362 6.632 1.00 98.50 93 ASP A N 1
ATOM 724 C CA . ASP A 1 93 ? -10.588 -7.443 6.036 1.00 98.50 93 ASP A CA 1
ATOM 725 C C . ASP A 1 93 ? -10.124 -7.707 4.590 1.00 98.50 93 ASP A C 1
ATOM 727 O O . ASP A 1 93 ? -9.381 -6.909 4.012 1.00 98.50 93 ASP A O 1
ATOM 731 N N . GLY A 1 94 ? -10.555 -8.838 4.020 1.00 97.75 94 GLY A N 1
ATOM 732 C CA . GLY A 1 94 ? -10.276 -9.210 2.629 1.00 97.75 94 GLY A CA 1
ATOM 733 C C . GLY A 1 94 ? -8.820 -9.603 2.364 1.00 97.75 94 GLY A C 1
ATOM 734 O O . GLY A 1 94 ? -8.133 -10.124 3.247 1.00 97.75 94 GLY A O 1
ATOM 735 N N . HIS A 1 95 ? -8.361 -9.379 1.133 1.00 98.38 95 HIS A N 1
ATOM 736 C CA . HIS A 1 95 ? -7.001 -9.691 0.701 1.00 98.38 95 HIS A CA 1
ATOM 737 C C . HIS A 1 95 ? -6.303 -8.438 0.186 1.00 98.38 95 HIS A C 1
ATOM 739 O O . HIS A 1 95 ? -6.806 -7.715 -0.670 1.00 98.38 95 HIS A O 1
ATOM 745 N N . THR A 1 96 ? -5.094 -8.197 0.675 1.00 98.50 96 THR A N 1
ATOM 746 C CA . THR A 1 96 ? -4.174 -7.231 0.083 1.00 98.50 96 THR A CA 1
ATOM 747 C C . THR A 1 96 ? -3.002 -7.983 -0.518 1.00 98.50 96 THR A C 1
ATOM 749 O O . THR A 1 96 ? -2.333 -8.724 0.186 1.00 98.50 96 THR A O 1
ATOM 752 N N . THR A 1 97 ? -2.757 -7.792 -1.808 1.00 98.19 97 THR A N 1
ATOM 753 C CA . THR A 1 97 ? -1.587 -8.329 -2.509 1.00 98.19 97 THR A CA 1
ATOM 754 C C . THR A 1 97 ? -0.581 -7.211 -2.742 1.00 98.19 97 THR A C 1
ATOM 756 O O . THR A 1 97 ? -0.952 -6.157 -3.270 1.00 98.19 97 THR A O 1
ATOM 759 N N . LEU A 1 98 ? 0.677 -7.435 -2.375 1.00 95.62 98 LEU A N 1
ATOM 760 C CA . LEU A 1 98 ? 1.791 -6.550 -2.685 1.00 95.62 98 LEU A CA 1
ATOM 761 C C . LEU A 1 98 ? 2.769 -7.251 -3.632 1.00 95.62 98 LEU A C 1
ATOM 763 O O . LEU A 1 98 ? 3.585 -8.072 -3.223 1.00 95.62 98 LEU A O 1
ATOM 767 N N . ASN A 1 99 ? 2.758 -6.839 -4.894 1.00 93.44 99 ASN A N 1
ATOM 768 C CA . ASN A 1 99 ? 3.771 -7.237 -5.859 1.00 93.44 99 ASN A CA 1
ATOM 769 C C . ASN A 1 99 ? 4.835 -6.139 -5.918 1.00 93.44 99 ASN A C 1
ATOM 771 O O . ASN A 1 99 ? 4.641 -5.124 -6.584 1.00 93.44 99 ASN A O 1
ATOM 775 N N . GLN A 1 100 ? 5.959 -6.327 -5.225 1.00 90.62 100 GLN A N 1
ATOM 776 C CA . GLN A 1 100 ? 7.050 -5.351 -5.201 1.00 90.62 100 GLN A CA 1
ATOM 777 C C . GLN A 1 100 ? 8.373 -5.961 -5.664 1.00 90.62 100 GLN A C 1
ATOM 779 O O . GLN A 1 100 ? 8.782 -7.014 -5.181 1.00 90.62 100 GLN A O 1
ATOM 784 N N . ASN A 1 101 ? 9.070 -5.264 -6.564 1.00 87.94 101 ASN A N 1
ATOM 785 C CA . ASN A 1 101 ? 10.446 -5.592 -6.957 1.00 87.94 101 ASN A CA 1
ATOM 786 C C . ASN A 1 101 ? 11.316 -4.335 -7.168 1.00 87.94 101 ASN A C 1
ATOM 788 O O . ASN A 1 101 ? 12.161 -4.269 -8.068 1.00 87.94 101 ASN A O 1
ATOM 792 N N . TRP A 1 102 ? 11.077 -3.312 -6.349 1.00 87.06 102 TRP A N 1
ATOM 793 C CA . TRP A 1 102 ? 11.737 -2.010 -6.433 1.00 87.06 102 TRP A CA 1
ATOM 794 C C . TRP A 1 102 ? 13.162 -2.012 -5.853 1.00 87.06 102 TRP A C 1
ATOM 796 O O . TRP A 1 102 ? 13.454 -1.334 -4.879 1.00 87.06 102 TRP A O 1
ATOM 806 N N . ASP A 1 103 ? 14.040 -2.816 -6.458 1.00 81.19 103 ASP A N 1
ATOM 807 C CA . ASP A 1 103 ? 15.467 -2.978 -6.135 1.00 81.19 103 ASP A CA 1
ATOM 808 C C . ASP A 1 103 ? 15.762 -3.084 -4.623 1.00 81.19 103 ASP A C 1
ATOM 810 O O . ASP A 1 103 ? 15.473 -4.115 -4.012 1.00 81.19 103 ASP A O 1
ATOM 814 N N . TRP A 1 104 ? 16.320 -2.027 -4.023 1.00 77.00 104 TRP A N 1
ATOM 815 C CA . TRP A 1 104 ? 16.730 -1.972 -2.615 1.00 77.00 104 TRP A CA 1
ATOM 816 C C . TRP A 1 104 ? 15.633 -1.485 -1.666 1.00 77.00 104 TRP A C 1
ATOM 818 O O . TRP A 1 104 ? 15.824 -1.539 -0.448 1.00 77.00 104 TRP A O 1
ATOM 828 N N . ASP A 1 105 ? 14.494 -1.033 -2.192 1.00 85.25 105 ASP A N 1
ATOM 829 C CA . ASP A 1 105 ? 13.444 -0.450 -1.371 1.00 85.25 105 ASP A CA 1
ATOM 830 C C . ASP A 1 105 ? 12.688 -1.528 -0.605 1.00 85.25 105 ASP A C 1
ATOM 832 O O . ASP A 1 105 ? 12.120 -2.478 -1.153 1.00 85.25 105 ASP A O 1
ATOM 836 N N . GLN A 1 106 ? 12.617 -1.320 0.704 1.00 86.56 106 GLN A N 1
ATOM 837 C CA . GLN A 1 106 ? 11.707 -2.048 1.571 1.00 86.56 106 GLN A CA 1
ATOM 838 C C . GLN A 1 106 ? 10.237 -1.699 1.266 1.00 86.56 106 GLN A C 1
ATOM 840 O O . GLN A 1 106 ? 9.922 -0.554 0.935 1.00 86.56 106 GLN A O 1
ATOM 845 N N . PRO A 1 107 ? 9.289 -2.629 1.474 1.00 88.69 107 PRO A N 1
ATOM 846 C CA . PRO A 1 107 ? 7.859 -2.326 1.398 1.00 88.69 107 PRO A CA 1
ATOM 847 C C . PRO A 1 107 ? 7.390 -1.230 2.354 1.00 88.69 107 PRO A C 1
ATOM 849 O O . PRO A 1 107 ? 6.559 -0.393 2.010 1.00 88.69 107 PRO A O 1
ATOM 852 N N . LEU A 1 108 ? 7.910 -1.238 3.579 1.00 88.88 108 LEU A N 1
ATOM 853 C CA . LEU A 1 108 ? 7.493 -0.324 4.632 1.00 88.88 108 LEU A CA 1
ATOM 854 C C . LEU A 1 108 ? 8.693 0.486 5.081 1.00 88.88 108 LEU A C 1
ATOM 856 O O . LEU A 1 108 ? 9.641 -0.065 5.638 1.00 88.88 108 LEU A O 1
ATOM 860 N N . TYR A 1 109 ? 8.631 1.796 4.878 1.00 84.19 109 TYR A N 1
ATOM 861 C CA . TYR A 1 109 ? 9.712 2.688 5.261 1.00 84.19 109 TYR A CA 1
ATOM 862 C C . TYR A 1 109 ? 9.296 3.642 6.365 1.00 84.19 109 TYR A C 1
ATOM 864 O O . TYR A 1 109 ? 8.335 4.396 6.220 1.00 84.19 109 TYR A O 1
ATOM 872 N N . THR A 1 110 ? 10.047 3.651 7.466 1.00 78.12 110 THR A N 1
ATOM 873 C CA . THR A 1 110 ? 9.806 4.534 8.613 1.00 78.12 110 THR A CA 1
ATOM 874 C C . THR A 1 110 ? 11.057 5.344 8.919 1.00 78.12 110 THR A C 1
ATOM 876 O O . THR A 1 110 ? 12.102 4.779 9.233 1.00 78.12 110 THR A O 1
ATOM 879 N N . TYR A 1 111 ? 10.970 6.674 8.889 1.00 68.56 111 TYR A N 1
ATOM 880 C CA . TYR A 1 111 ? 12.075 7.516 9.353 1.00 68.56 111 TYR A CA 1
ATOM 881 C C . TYR A 1 111 ? 12.050 7.641 10.878 1.00 68.56 111 TYR A C 1
ATOM 883 O O . TYR A 1 111 ? 11.075 8.143 11.429 1.00 68.56 111 TYR A O 1
ATOM 891 N N . ASN A 1 112 ? 13.149 7.238 11.518 1.00 54.66 112 ASN A N 1
ATOM 892 C CA . ASN A 1 112 ? 13.793 7.799 12.717 1.00 54.66 112 ASN A CA 1
ATOM 893 C C . ASN A 1 112 ? 12.946 8.663 13.684 1.00 54.66 112 ASN A C 1
ATOM 895 O O . ASN A 1 112 ? 13.327 9.783 14.036 1.00 54.66 112 ASN A O 1
ATOM 899 N N . HIS A 1 113 ? 11.794 8.166 14.136 1.00 55.28 113 HIS A N 1
ATOM 900 C CA . HIS A 1 113 ? 10.886 8.950 14.972 1.00 55.28 113 HIS A CA 1
ATOM 901 C C . HIS A 1 113 ? 10.116 8.098 15.980 1.00 55.28 113 HIS A C 1
ATOM 903 O O . HIS A 1 113 ? 8.912 7.989 15.820 1.00 55.28 113 HIS A O 1
ATOM 909 N N . ASN A 1 114 ? 10.776 7.557 17.014 1.00 55.28 114 ASN A N 1
ATOM 910 C CA . ASN A 1 114 ? 10.223 7.104 18.316 1.00 55.28 114 ASN A CA 1
ATOM 911 C C . ASN A 1 114 ? 8.853 6.372 18.337 1.00 55.28 114 ASN A C 1
ATOM 913 O O . ASN A 1 114 ? 8.211 6.300 19.382 1.00 55.28 114 ASN A O 1
ATOM 917 N N . LYS A 1 115 ? 8.379 5.871 17.202 1.00 62.69 115 LYS A N 1
ATOM 918 C CA . LYS A 1 115 ? 7.115 5.185 16.994 1.00 62.69 115 LYS A CA 1
ATOM 919 C C . LYS A 1 115 ? 7.479 3.931 16.228 1.00 62.69 115 LYS A C 1
ATOM 921 O O . LYS A 1 115 ? 7.988 4.019 15.111 1.00 62.69 115 LYS A O 1
ATOM 926 N N . ASP A 1 116 ? 7.260 2.796 16.868 1.00 74.19 116 ASP A N 1
ATOM 927 C CA . ASP A 1 116 ? 7.448 1.497 16.248 1.00 74.19 116 ASP A CA 1
ATOM 928 C C . ASP A 1 116 ? 6.517 1.372 15.034 1.00 74.19 116 ASP A C 1
ATOM 930 O O . ASP A 1 116 ? 5.372 1.836 15.061 1.00 74.19 116 ASP A O 1
ATOM 934 N N . LEU A 1 117 ? 7.009 0.758 13.958 1.00 84.19 117 LEU A N 1
ATOM 935 C CA . LEU A 1 117 ? 6.171 0.383 12.827 1.00 84.19 117 LEU A CA 1
ATOM 936 C C . LEU A 1 117 ? 5.248 -0.755 13.261 1.00 84.19 117 LEU A C 1
ATOM 938 O O . LEU A 1 117 ? 5.714 -1.827 13.640 1.00 84.19 117 LEU A O 1
ATOM 942 N N . THR A 1 118 ? 3.941 -0.545 13.146 1.00 90.50 118 THR A N 1
ATOM 943 C CA . THR A 1 118 ? 2.954 -1.614 13.293 1.00 90.50 118 THR A CA 1
ATOM 944 C C . THR A 1 118 ? 2.442 -2.038 11.924 1.00 90.50 118 THR A C 1
ATOM 946 O O . THR A 1 118 ? 1.851 -1.229 11.209 1.00 90.50 118 THR A O 1
ATOM 949 N N . LEU A 1 119 ? 2.625 -3.316 11.592 1.00 93.31 119 LEU A N 1
ATOM 950 C CA . LEU A 1 119 ? 1.880 -4.011 10.546 1.00 93.31 119 LEU A CA 1
ATOM 951 C C . LEU A 1 119 ? 0.970 -5.038 11.226 1.00 93.31 119 LEU A C 1
ATOM 953 O O . LEU A 1 119 ? 1.456 -5.961 11.876 1.00 93.31 119 LEU A O 1
ATOM 957 N N . LYS A 1 120 ? -0.343 -4.852 11.098 1.00 96.19 120 LYS A N 1
ATOM 958 C CA . LYS A 1 120 ? -1.372 -5.719 11.681 1.00 96.19 120 LYS A CA 1
ATOM 959 C C . LYS A 1 120 ? -2.223 -6.334 10.573 1.00 96.19 120 LYS A C 1
ATOM 961 O O . LYS A 1 120 ? -2.566 -5.655 9.608 1.00 96.19 120 LYS A O 1
ATOM 966 N N . ILE A 1 121 ? -2.555 -7.609 10.722 1.00 98.06 121 ILE A N 1
ATOM 967 C CA . ILE A 1 121 ? -3.471 -8.339 9.844 1.00 98.06 121 ILE A CA 1
ATOM 968 C C . ILE A 1 121 ? -4.542 -8.921 10.760 1.00 98.06 121 ILE A C 1
ATOM 970 O O . ILE A 1 121 ? -4.210 -9.641 11.703 1.00 98.06 121 ILE A O 1
ATOM 974 N N . ASP A 1 122 ? -5.793 -8.538 10.534 1.00 98.56 122 ASP A N 1
ATOM 975 C CA . ASP A 1 122 ? -6.922 -8.964 11.360 1.00 98.56 122 ASP A CA 1
ATOM 976 C C . ASP A 1 122 ? -7.348 -10.400 11.032 1.00 98.56 122 ASP A C 1
ATOM 978 O O . ASP A 1 122 ? -7.053 -10.930 9.959 1.00 98.56 122 ASP A O 1
ATOM 982 N N . ASP A 1 123 ? -8.054 -11.041 11.968 1.00 98.12 123 ASP A N 1
ATOM 983 C CA . ASP A 1 123 ? -8.535 -12.412 11.798 1.00 98.12 123 ASP A CA 1
ATOM 984 C C . ASP A 1 123 ? -9.379 -12.546 10.521 1.00 98.12 123 ASP A C 1
ATOM 986 O O . ASP A 1 123 ? -10.390 -11.866 10.337 1.00 98.12 123 ASP A O 1
ATOM 990 N N . GLY A 1 124 ? -8.971 -13.462 9.640 1.00 97.00 124 GLY A N 1
ATOM 991 C CA . GLY A 1 124 ? -9.637 -13.707 8.359 1.00 97.00 124 GLY A CA 1
ATOM 992 C C . GLY A 1 124 ? -9.235 -12.755 7.226 1.00 97.00 124 GLY A C 1
ATOM 993 O O . GLY A 1 124 ? -9.710 -12.946 6.107 1.00 97.00 124 GLY A O 1
ATOM 994 N N . ALA A 1 125 ? -8.360 -11.780 7.481 1.00 98.44 125 ALA A N 1
ATOM 995 C CA . ALA A 1 125 ? -7.722 -10.966 6.453 1.00 98.44 125 ALA A CA 1
ATOM 996 C C . ALA A 1 125 ? -6.389 -11.582 5.995 1.00 98.44 125 ALA A C 1
ATOM 998 O O . ALA A 1 125 ? -5.770 -12.369 6.714 1.00 98.44 125 ALA A O 1
ATOM 999 N N . ASN A 1 126 ? -5.923 -11.206 4.801 1.00 98.00 126 ASN A N 1
ATOM 1000 C CA . ASN A 1 126 ? -4.679 -11.721 4.227 1.00 98.00 126 ASN A CA 1
ATOM 1001 C C . ASN A 1 126 ? -3.813 -10.601 3.644 1.00 98.00 126 ASN A C 1
ATOM 1003 O O . ASN A 1 126 ? -4.311 -9.714 2.951 1.00 98.00 126 ASN A O 1
ATOM 1007 N N . LEU A 1 127 ? -2.504 -10.696 3.879 1.00 97.06 127 LEU A N 1
ATOM 1008 C CA . LEU A 1 127 ? -1.477 -9.956 3.150 1.00 97.06 127 LEU A CA 1
ATOM 1009 C C . LEU A 1 127 ? -0.637 -10.970 2.370 1.00 97.06 127 LEU A C 1
ATOM 1011 O O . LEU A 1 127 ? -0.066 -11.872 2.987 1.00 97.06 127 LEU A O 1
ATOM 1015 N N . LEU A 1 128 ? -0.618 -10.836 1.045 1.00 92.69 128 LEU A N 1
ATOM 1016 C CA . LEU A 1 128 ? 0.037 -11.742 0.100 1.00 92.69 128 LEU A CA 1
ATOM 1017 C C . LEU A 1 128 ? 1.186 -11.045 -0.624 1.00 92.69 128 LEU A C 1
ATOM 1019 O O . LEU A 1 128 ? 0.988 -9.875 -1.031 1.00 92.69 128 LEU A O 1
#

pLDDT: mean 88.28, std 9.77, range [54.66, 98.62]

Organism: NCBI:txid2675299

Secondary structure (DSSP, 8-state):
-EEEEEEEEE--TT-SEEE-TT----EEEEEEEEEESSSSS----EEESSSEEEEESEEEEEE-GGG-TT----PPTTS--SEES-SEEEE-SSEEEEEE--TT--SEE--SSS-PPEEEE-TT-EE-

Radius of gyration: 13.52 Å; chains: 1; bounding box: 32×31×34 Å

Foldseek 3Di:
DEDEQDEEEWAALQAPDEADPPDQDEYEYENYEYAYDAQAAAAAHEEHQHYAYEYYAEAERAQHRVSDLVDADNHDESRRAPYEQAQHYEDAEHEYEYRDRNPPDYNYDHPDDPGHRDYYYDVHYYYD